Protein AF-C3Z988-F1 (afdb_monomer)

Nearest PDB structures (foldseek):
  7l1v-assembly1_R  TM=6.293E-01  e=1.230E-03  Homo sapiens
  5ws3-assembly1_A  TM=6.404E-01  e=4.628E-03  Homo sapiens
  4zjc-assembly1_A  TM=6.237E-01  e=1.624E-02  Homo sapiens
  9ayf-assembly1_R  TM=3.714E-01  e=4.618E+00  Homo sapiens

Structure (mmCIF, N/CA/C/O backbone):
data_AF-C3Z988-F1
#
_entry.id   AF-C3Z988-F1
#
loop_
_atom_site.group_PDB
_atom_site.id
_atom_site.type_symbol
_atom_site.label_atom_id
_atom_site.label_alt_id
_atom_site.label_comp_id
_atom_site.label_asym_id
_atom_site.label_entity_id
_atom_site.label_seq_id
_atom_site.pdbx_PDB_ins_code
_atom_site.Cartn_x
_atom_site.Cartn_y
_atom_site.Cartn_z
_atom_site.occupancy
_atom_site.B_iso_or_equiv
_atom_site.auth_seq_id
_atom_site.auth_comp_id
_atom_site.auth_asym_id
_atom_site.auth_atom_id
_atom_site.pdbx_PDB_model_num
ATOM 1 N N . ARG A 1 1 ? -11.679 15.586 17.315 1.00 60.19 1 ARG A N 1
ATOM 2 C CA . ARG A 1 1 ? -11.751 16.485 18.499 1.00 60.19 1 ARG A CA 1
ATOM 3 C C . ARG A 1 1 ? -13.173 16.915 18.883 1.00 60.19 1 ARG A C 1
ATOM 5 O O . ARG A 1 1 ? -13.380 17.165 20.055 1.00 60.19 1 ARG A O 1
ATOM 12 N N . TYR A 1 2 ? -14.163 16.901 17.986 1.00 55.62 2 TYR A N 1
ATOM 13 C CA . TYR A 1 2 ? -15.571 17.176 18.337 1.00 55.62 2 TYR A CA 1
ATOM 14 C C . TYR A 1 2 ? -16.212 16.092 19.240 1.00 55.62 2 TYR A C 1
ATOM 16 O O . TYR A 1 2 ? -16.949 16.376 20.175 1.00 55.62 2 TYR A O 1
ATOM 24 N N . TYR A 1 3 ? -15.832 14.831 19.026 1.00 49.62 3 TYR A N 1
ATOM 25 C CA . TYR A 1 3 ? -16.406 13.657 19.699 1.00 49.62 3 TYR A CA 1
ATOM 26 C C . TYR A 1 3 ? -16.044 13.505 21.190 1.00 49.62 3 TYR A C 1
ATOM 28 O O . TYR A 1 3 ? -16.776 12.876 21.947 1.00 49.62 3 TYR A O 1
ATOM 36 N N . ALA A 1 4 ? -14.919 14.087 21.622 1.00 57.09 4 ALA A N 1
ATOM 37 C CA . ALA A 1 4 ? -14.423 13.974 22.998 1.00 57.09 4 ALA A CA 1
ATOM 38 C C . ALA A 1 4 ? -15.244 14.798 24.006 1.00 57.09 4 ALA A C 1
ATOM 40 O O . ALA A 1 4 ? -15.139 14.572 25.205 1.00 57.09 4 ALA A O 1
ATOM 41 N N . VAL A 1 5 ? -16.045 15.746 23.514 1.00 64.12 5 VAL A N 1
ATOM 42 C CA . VAL A 1 5 ? -16.841 16.663 24.340 1.00 64.12 5 VAL A CA 1
ATOM 43 C C . VAL A 1 5 ? -18.276 16.158 24.519 1.00 64.12 5 VAL A C 1
ATOM 45 O O . VAL A 1 5 ? -18.884 16.400 25.553 1.00 64.12 5 VAL A O 1
ATOM 48 N N . VAL A 1 6 ? -18.819 15.426 23.539 1.00 69.19 6 VAL A N 1
ATOM 49 C CA . VAL A 1 6 ? -20.259 15.118 23.479 1.00 69.19 6 VAL A CA 1
ATOM 50 C C . VAL A 1 6 ? -20.598 13.713 23.999 1.00 69.19 6 VAL A C 1
ATOM 52 O O . VAL A 1 6 ? -21.739 13.481 24.388 1.00 69.19 6 VAL A O 1
ATOM 55 N N . HIS A 1 7 ? -19.667 12.749 24.025 1.00 55.53 7 HIS A N 1
ATOM 56 C CA . HIS A 1 7 ? -19.959 11.353 24.412 1.00 55.53 7 HIS A CA 1
ATOM 57 C C . HIS A 1 7 ? -18.998 10.833 25.503 1.00 55.53 7 HIS A C 1
ATOM 59 O O . HIS A 1 7 ? -17.984 10.207 25.182 1.00 55.53 7 HIS A O 1
ATOM 65 N N . PRO A 1 8 ? -19.308 11.037 26.801 1.00 50.38 8 PRO A N 1
ATOM 66 C CA . PRO A 1 8 ? -18.441 10.631 27.917 1.00 50.38 8 PRO A CA 1
ATOM 67 C C . PRO A 1 8 ? -18.332 9.106 28.129 1.00 50.38 8 PRO A C 1
ATOM 69 O O . PRO A 1 8 ? -17.547 8.656 28.960 1.00 50.38 8 PRO A O 1
ATOM 72 N N . THR A 1 9 ? -19.072 8.291 27.371 1.00 52.22 9 THR A N 1
ATOM 73 C CA . THR A 1 9 ? -19.128 6.821 27.503 1.00 52.22 9 THR A CA 1
ATOM 74 C C . THR A 1 9 ? -18.847 6.075 26.193 1.00 52.22 9 THR A C 1
ATOM 76 O O . THR A 1 9 ? -19.310 4.952 25.994 1.00 52.22 9 THR A O 1
ATOM 79 N N . SER A 1 10 ? -18.068 6.665 25.282 1.00 47.69 10 SER A N 1
ATOM 80 C CA . SER A 1 10 ? -17.634 5.964 24.067 1.00 47.69 10 SER A CA 1
ATOM 81 C C . SER A 1 10 ? -16.501 4.976 24.400 1.00 47.69 10 SER A C 1
ATOM 83 O O . SER A 1 10 ? -15.590 5.345 25.150 1.00 47.69 10 SER A O 1
ATOM 85 N N . PRO A 1 11 ? -16.519 3.727 23.884 1.00 53.88 11 PRO A N 1
ATOM 86 C CA . PRO A 1 11 ? -15.469 2.751 24.148 1.00 53.88 11 PRO A CA 1
ATOM 87 C C . PRO A 1 11 ? -14.137 3.367 23.739 1.00 53.88 11 PRO A C 1
ATOM 89 O O . PRO A 1 11 ? -13.955 3.783 22.594 1.00 53.88 11 PRO A O 1
ATOM 92 N N . ARG A 1 12 ? -13.226 3.485 24.705 1.00 57.00 12 ARG A N 1
ATOM 93 C CA . ARG A 1 12 ? -11.868 3.947 24.450 1.00 57.00 12 ARG A CA 1
ATOM 94 C C . ARG A 1 12 ? -11.285 2.970 23.438 1.00 57.00 12 ARG A C 1
ATOM 96 O O . ARG A 1 12 ? -10.974 1.841 23.812 1.00 57.00 12 ARG A O 1
ATOM 103 N N . PHE A 1 13 ? -11.154 3.380 22.174 1.00 57.34 13 PHE A N 1
ATOM 104 C CA . PHE A 1 13 ? -10.138 2.785 21.317 1.00 57.34 13 PHE A CA 1
ATOM 105 C C . PHE A 1 13 ? -8.868 2.846 22.151 1.00 57.34 13 PHE A C 1
ATOM 107 O O . PHE A 1 13 ? -8.427 3.931 22.539 1.00 57.34 13 PHE A O 1
ATOM 114 N N . THR A 1 14 ? -8.398 1.682 22.590 1.00 67.75 14 THR A N 1
ATOM 115 C CA . THR A 1 14 ? -7.248 1.611 23.478 1.00 67.75 14 THR A CA 1
ATOM 116 C C . THR A 1 14 ? -6.118 2.351 22.779 1.00 67.75 14 THR A C 1
ATOM 118 O O . THR A 1 14 ? -5.943 2.221 21.570 1.00 67.75 14 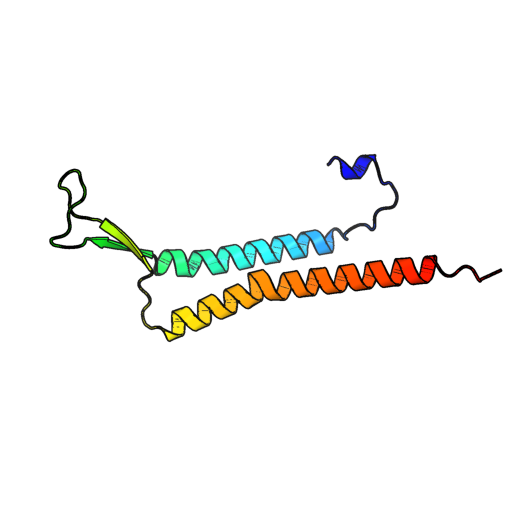THR A O 1
ATOM 121 N N . HIS A 1 15 ? -5.377 3.180 23.511 1.00 67.50 15 HIS A N 1
ATOM 122 C CA . HIS A 1 15 ? -4.254 3.940 22.951 1.00 67.50 15 HIS A CA 1
ATOM 123 C C . HIS A 1 15 ? -3.312 3.024 22.142 1.00 67.50 15 HIS A C 1
ATOM 125 O O . HIS A 1 15 ? -2.839 3.370 21.066 1.00 67.50 15 HIS A O 1
ATOM 131 N N . THR A 1 16 ? -3.170 1.786 22.614 1.00 69.12 16 T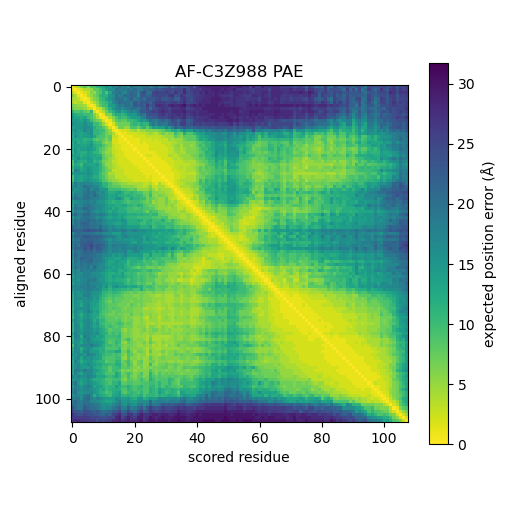HR A N 1
ATOM 132 C CA . THR A 1 16 ? -2.534 0.656 21.941 1.00 69.12 16 THR A CA 1
ATOM 133 C C . THR A 1 16 ? -3.100 0.356 20.546 1.00 69.12 16 THR A C 1
ATOM 135 O O . THR A 1 16 ? -2.326 0.212 19.609 1.00 69.12 16 THR A O 1
ATOM 138 N N . ALA A 1 17 ? -4.422 0.296 20.364 1.00 70.62 17 ALA A N 1
ATOM 139 C CA . ALA A 1 17 ? -5.045 0.065 19.059 1.00 70.62 17 ALA A CA 1
ATOM 140 C C . ALA A 1 17 ? -4.757 1.203 18.068 1.00 70.62 17 ALA A C 1
ATOM 142 O O . ALA A 1 17 ? -4.484 0.942 16.902 1.00 70.62 17 ALA A O 1
ATOM 143 N N . VAL A 1 18 ? -4.758 2.457 18.532 1.00 77.19 18 VAL A N 1
ATOM 144 C CA . VAL A 1 18 ? -4.415 3.613 17.686 1.00 77.19 18 VAL A CA 1
ATOM 145 C C . VAL A 1 18 ? -2.957 3.541 17.230 1.00 77.19 18 VAL A C 1
ATOM 147 O O . VAL A 1 18 ? -2.675 3.755 16.054 1.00 77.19 18 VAL A O 1
ATOM 150 N N . LEU A 1 19 ? -2.041 3.187 18.135 1.00 78.38 19 LEU A N 1
ATOM 151 C CA . LEU A 1 19 ? -0.629 2.994 17.803 1.00 78.38 19 LEU A CA 1
ATOM 152 C C . LEU A 1 19 ? -0.420 1.846 16.810 1.00 78.38 19 LEU A C 1
ATOM 154 O O . LEU A 1 19 ? 0.351 2.006 15.868 1.00 78.38 19 LEU A O 1
ATOM 158 N N . TYR A 1 20 ? -1.135 0.729 16.973 1.00 78.12 20 TYR A N 1
ATOM 159 C CA . TYR A 1 20 ? -1.088 -0.374 16.012 1.00 78.12 20 TYR A CA 1
ATOM 160 C C . TYR A 1 20 ? -1.567 0.057 14.629 1.00 78.12 20 TYR A C 1
ATOM 162 O O . TYR A 1 20 ? -0.855 -0.184 13.661 1.00 78.12 20 TYR A O 1
ATOM 170 N N . ILE A 1 21 ? -2.714 0.741 14.541 1.00 78.94 21 ILE A N 1
ATOM 171 C CA . ILE A 1 21 ? -3.262 1.234 13.270 1.00 78.94 21 ILE A CA 1
ATOM 172 C C . ILE A 1 21 ? -2.256 2.160 12.583 1.00 78.94 21 ILE A C 1
ATOM 174 O O . ILE A 1 21 ? -1.928 1.951 11.417 1.00 78.94 21 ILE A O 1
ATOM 178 N N . LEU A 1 22 ? -1.721 3.146 13.309 1.00 82.94 22 LEU A N 1
ATOM 179 C CA . LEU A 1 22 ? -0.726 4.070 12.766 1.00 82.94 22 LEU A CA 1
ATOM 180 C C . LEU A 1 22 ? 0.531 3.331 12.299 1.00 82.94 22 LEU A C 1
ATOM 182 O O . LEU A 1 22 ? 0.984 3.570 11.185 1.00 82.94 22 LEU A O 1
ATOM 186 N N . GLY A 1 23 ? 1.057 2.407 13.105 1.00 85.19 23 GLY A N 1
ATOM 187 C CA . GLY A 1 23 ? 2.210 1.587 12.737 1.00 85.19 23 GLY A CA 1
ATOM 188 C C . GLY A 1 23 ? 1.967 0.786 11.458 1.00 85.19 23 GLY A C 1
ATOM 189 O O . GLY A 1 23 ? 2.783 0.840 10.542 1.00 85.19 23 GLY A O 1
ATOM 190 N N . THR A 1 24 ? 0.819 0.112 11.345 1.00 79.25 24 THR A N 1
ATOM 191 C CA . THR A 1 24 ? 0.456 -0.620 10.123 1.00 79.25 24 THR A CA 1
ATOM 192 C C . THR A 1 24 ? 0.317 0.296 8.916 1.00 79.25 24 THR A C 1
ATOM 194 O O . THR A 1 24 ? 0.836 -0.039 7.859 1.00 79.25 24 THR A O 1
ATOM 197 N N . VAL A 1 25 ? -0.313 1.465 9.061 1.00 86.06 25 VAL A N 1
ATOM 198 C CA . VAL A 1 25 ? -0.456 2.427 7.958 1.00 86.06 25 VAL A CA 1
ATOM 199 C C . VAL A 1 25 ? 0.912 2.905 7.480 1.00 86.06 25 VAL A C 1
ATOM 201 O O . VAL A 1 25 ? 1.151 2.929 6.279 1.00 86.06 25 VAL A O 1
ATOM 204 N N . TRP A 1 26 ? 1.830 3.225 8.395 1.00 89.44 26 TRP A N 1
ATOM 205 C CA . TRP A 1 26 ? 3.188 3.639 8.042 1.00 89.44 26 TRP A CA 1
ATOM 206 C C . TRP A 1 26 ? 3.987 2.533 7.351 1.00 89.44 26 TRP A C 1
ATOM 208 O O . TRP A 1 26 ? 4.634 2.801 6.341 1.00 89.44 26 TRP A O 1
ATOM 218 N N . ILE A 1 27 ? 3.926 1.297 7.856 1.00 84.56 27 ILE A N 1
ATOM 219 C CA . ILE A 1 27 ? 4.604 0.146 7.240 1.00 84.56 27 ILE A CA 1
ATOM 220 C C . ILE A 1 27 ? 4.051 -0.106 5.838 1.00 84.56 27 ILE A C 1
ATOM 222 O O . ILE A 1 27 ? 4.822 -0.268 4.897 1.00 84.56 27 ILE A O 1
ATOM 226 N N . VAL A 1 28 ? 2.725 -0.103 5.688 1.00 81.88 28 VAL A N 1
ATOM 227 C CA . VAL A 1 28 ? 2.063 -0.297 4.394 1.00 81.88 28 VAL A CA 1
ATOM 228 C C . VAL A 1 28 ? 2.430 0.830 3.435 1.00 81.88 28 VAL A C 1
ATOM 230 O O . VAL A 1 28 ? 2.832 0.547 2.314 1.00 81.88 28 VAL A O 1
ATOM 233 N N . ALA A 1 29 ? 2.388 2.088 3.876 1.00 84.75 29 ALA A N 1
ATOM 234 C CA . ALA A 1 29 ? 2.790 3.229 3.060 1.00 84.75 29 ALA A CA 1
ATOM 235 C C . ALA A 1 29 ? 4.245 3.095 2.586 1.00 84.75 29 ALA A C 1
ATOM 237 O O . ALA A 1 29 ? 4.509 3.186 1.389 1.00 84.75 29 ALA A O 1
ATOM 238 N N . ALA A 1 30 ? 5.182 2.786 3.486 1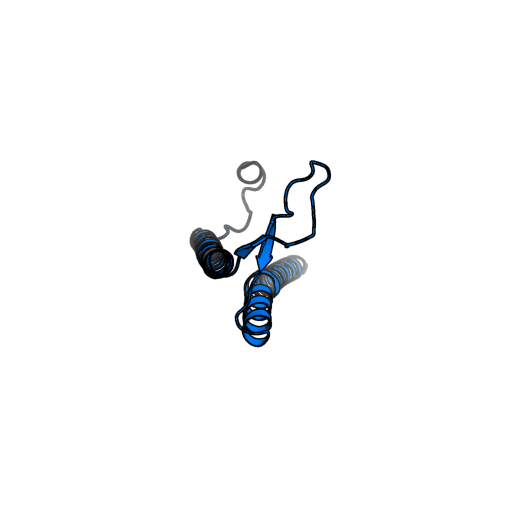.00 83.75 30 ALA A N 1
ATOM 239 C CA . ALA A 1 30 ? 6.581 2.571 3.122 1.00 83.75 30 ALA A CA 1
ATOM 240 C C . ALA A 1 30 ? 6.753 1.401 2.134 1.00 83.75 30 ALA A C 1
ATOM 242 O O . ALA A 1 30 ? 7.480 1.527 1.148 1.00 83.75 30 ALA A O 1
ATOM 243 N N . ALA A 1 31 ? 6.043 0.291 2.357 1.00 80.19 31 ALA A N 1
ATOM 244 C CA . ALA A 1 31 ? 6.051 -0.867 1.469 1.00 80.19 31 ALA A CA 1
ATOM 245 C C . ALA A 1 31 ? 5.438 -0.564 0.092 1.00 80.19 31 ALA A C 1
ATOM 247 O O . ALA A 1 31 ? 5.882 -1.134 -0.900 1.00 80.19 31 ALA A O 1
ATOM 248 N N . THR A 1 32 ? 4.450 0.334 0.009 1.00 78.06 32 THR A N 1
ATOM 249 C CA . THR A 1 32 ? 3.864 0.767 -1.268 1.00 78.06 32 THR A CA 1
ATOM 250 C C . THR A 1 32 ? 4.807 1.683 -2.045 1.00 78.06 32 THR A C 1
ATOM 252 O O . THR A 1 32 ? 5.007 1.474 -3.240 1.00 78.06 32 THR A O 1
ATOM 255 N N . SER A 1 33 ? 5.445 2.642 -1.368 1.00 81.00 33 SER A N 1
ATOM 256 C CA . SER A 1 33 ? 6.289 3.659 -2.002 1.00 81.00 33 SER A CA 1
ATOM 257 C C . SER A 1 33 ? 7.617 3.110 -2.523 1.00 81.00 33 SER A C 1
ATOM 259 O O . SER A 1 33 ? 8.141 3.625 -3.506 1.00 81.00 33 SER A O 1
ATOM 261 N N . ALA A 1 34 ? 8.171 2.071 -1.891 1.00 75.88 34 ALA A N 1
ATOM 262 C CA . ALA A 1 34 ? 9.458 1.496 -2.286 1.00 75.88 34 ALA A CA 1
ATOM 263 C C . ALA A 1 34 ? 9.479 0.919 -3.725 1.00 75.88 34 ALA A C 1
ATOM 265 O O . ALA A 1 34 ? 10.347 1.318 -4.499 1.00 75.88 34 ALA A O 1
ATOM 266 N N . PRO A 1 35 ? 8.553 0.032 -4.136 1.00 70.12 35 PRO A N 1
ATOM 267 C CA . PRO A 1 35 ? 8.510 -0.479 -5.506 1.00 70.12 35 PRO A CA 1
ATOM 268 C C . PRO A 1 35 ? 7.997 0.561 -6.503 1.00 70.12 35 PRO A C 1
ATOM 270 O O . PRO A 1 35 ? 8.523 0.619 -7.606 1.00 70.12 35 PRO A O 1
ATOM 273 N N . GLN A 1 36 ? 7.054 1.431 -6.118 1.00 72.44 36 GLN A N 1
ATOM 274 C CA . GLN A 1 36 ? 6.631 2.558 -6.960 1.00 72.44 36 GLN A CA 1
ATOM 275 C C . GLN A 1 36 ? 7.840 3.426 -7.354 1.00 72.44 36 GLN A C 1
AT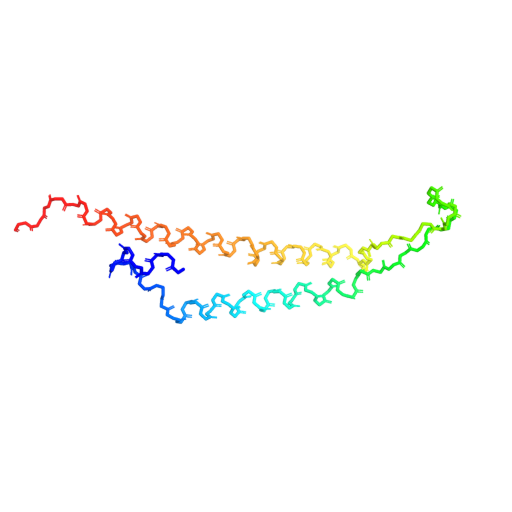OM 277 O O . GLN A 1 36 ? 8.041 3.702 -8.529 1.00 72.44 36 GLN A O 1
ATOM 282 N N . GLY A 1 37 ? 8.720 3.771 -6.409 1.00 74.00 37 GLY A N 1
ATOM 283 C CA . GLY A 1 37 ? 9.920 4.563 -6.702 1.00 74.00 37 GLY A CA 1
ATOM 284 C C . GLY A 1 37 ? 10.965 3.872 -7.590 1.00 74.00 37 GLY A C 1
ATOM 285 O O . GLY A 1 37 ? 11.799 4.557 -8.172 1.00 74.00 37 GLY A O 1
ATOM 286 N N . LEU A 1 38 ? 10.936 2.540 -7.694 1.00 71.19 38 LEU A N 1
ATOM 287 C CA . LEU A 1 38 ? 11.852 1.767 -8.543 1.00 71.19 38 LEU A CA 1
ATOM 288 C C . LEU A 1 38 ? 11.271 1.464 -9.926 1.00 71.19 38 LEU A C 1
ATOM 290 O O . LEU A 1 38 ? 12.022 1.290 -10.880 1.00 71.19 38 LEU A O 1
ATOM 294 N N . VAL A 1 39 ? 9.947 1.357 -10.016 1.00 77.50 39 VAL A N 1
ATOM 295 C CA . VAL A 1 39 ? 9.235 0.904 -11.212 1.00 77.50 39 VAL A CA 1
ATOM 296 C C . VAL A 1 39 ? 8.701 2.076 -12.036 1.00 77.50 39 VAL A C 1
ATOM 298 O O . VAL A 1 39 ? 8.609 1.955 -13.257 1.00 77.50 39 VAL A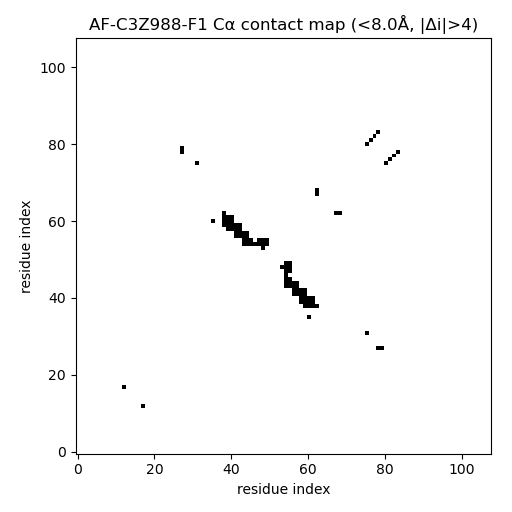 O 1
ATOM 301 N N . LEU A 1 40 ? 8.393 3.221 -11.413 1.00 81.69 40 LEU A N 1
ATOM 302 C CA . LEU A 1 40 ? 8.060 4.436 -12.154 1.00 81.69 40 LEU A CA 1
ATOM 303 C C . LEU A 1 40 ? 9.300 4.945 -12.893 1.00 81.69 40 LEU A C 1
ATOM 305 O O . LEU A 1 40 ? 10.230 5.480 -12.293 1.00 81.69 40 LEU A O 1
ATOM 309 N N . THR A 1 41 ? 9.281 4.804 -14.214 1.00 80.00 41 THR A N 1
ATOM 310 C CA . THR A 1 41 ? 10.316 5.308 -15.115 1.00 80.00 41 THR A CA 1
ATOM 311 C C . THR A 1 41 ? 9.706 6.313 -16.084 1.00 80.00 41 THR A C 1
ATOM 313 O O . THR A 1 41 ? 8.598 6.128 -16.587 1.00 80.00 41 THR A O 1
ATOM 316 N N . SER A 1 42 ? 10.438 7.394 -16.361 1.00 80.62 42 SER A N 1
ATOM 317 C CA . SER A 1 42 ? 10.094 8.329 -17.431 1.00 80.62 42 SER A CA 1
ATOM 318 C C . SER A 1 42 ? 10.484 7.727 -18.782 1.00 80.62 42 SER A C 1
ATOM 320 O O . SER A 1 42 ? 11.673 7.579 -19.075 1.00 80.62 42 SER A O 1
ATOM 322 N N . VAL A 1 43 ? 9.495 7.396 -19.602 1.00 81.94 43 VAL A N 1
ATOM 323 C CA . VAL A 1 43 ? 9.676 6.883 -20.960 1.00 81.94 43 VAL A CA 1
ATOM 324 C C . VAL A 1 43 ? 9.403 8.017 -21.941 1.00 81.94 43 VAL A C 1
ATOM 326 O O . VAL A 1 43 ? 8.340 8.636 -21.912 1.00 81.94 43 VAL A O 1
ATOM 329 N N . THR A 1 44 ? 10.375 8.307 -22.804 1.00 83.75 44 THR A N 1
ATOM 330 C CA . THR A 1 44 ? 10.208 9.265 -23.903 1.00 83.75 44 THR A CA 1
ATOM 331 C C . THR A 1 44 ? 9.848 8.505 -25.169 1.00 83.75 44 THR A C 1
ATOM 333 O O . THR A 1 44 ? 10.609 7.653 -25.624 1.00 83.75 44 THR A O 1
ATOM 336 N N . TYR A 1 45 ? 8.693 8.821 -25.740 1.00 81.75 45 TYR A N 1
ATOM 337 C CA . TYR A 1 45 ? 8.186 8.198 -26.952 1.00 81.75 45 TYR A CA 1
ATOM 338 C C . TYR A 1 45 ? 8.763 8.881 -28.191 1.00 81.75 45 TYR A C 1
ATOM 340 O O . TYR A 1 45 ? 8.421 10.021 -28.512 1.00 81.75 45 TYR A O 1
ATOM 348 N N . GLU A 1 46 ? 9.636 8.178 -28.910 1.00 82.19 46 GLU A N 1
ATOM 349 C CA . GLU A 1 46 ? 10.158 8.660 -30.188 1.00 82.19 46 GLU A CA 1
ATOM 350 C C . GLU A 1 46 ? 9.040 8.725 -31.242 1.00 82.19 46 GLU A C 1
ATOM 352 O O . GLU A 1 46 ? 8.262 7.788 -31.412 1.00 82.19 46 GLU A O 1
ATOM 357 N N . GLY A 1 47 ? 8.939 9.855 -31.950 1.00 79.44 47 GLY A N 1
ATOM 358 C CA . GLY A 1 47 ? 7.939 10.067 -33.004 1.00 79.44 47 GLY A CA 1
ATOM 359 C C . GLY A 1 47 ? 6.540 10.464 -32.516 1.00 79.44 47 GLY A C 1
ATOM 360 O O . GLY A 1 47 ? 5.674 10.743 -33.346 1.00 79.44 47 GLY A O 1
ATOM 361 N N . VAL A 1 48 ? 6.318 10.546 -31.201 1.00 82.44 48 VAL A N 1
ATOM 362 C CA . VAL A 1 48 ? 5.079 11.066 -30.606 1.00 82.44 48 VAL A CA 1
ATOM 363 C C . VAL A 1 48 ? 5.368 12.420 -29.970 1.00 82.44 48 VAL A C 1
ATOM 365 O O . VAL A 1 48 ? 6.26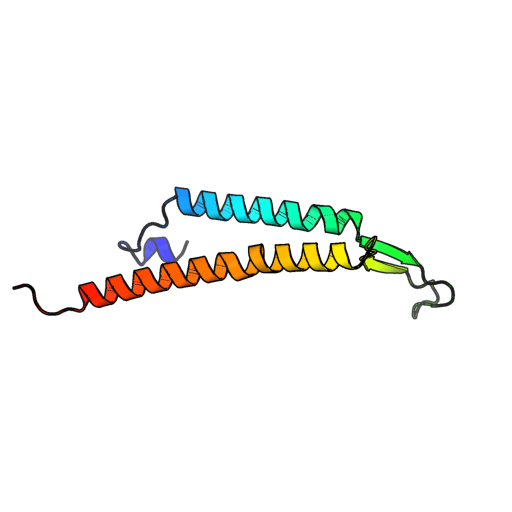2 12.543 -29.134 1.00 82.44 48 VAL A O 1
ATOM 368 N N . TYR A 1 49 ? 4.604 13.438 -30.364 1.00 86.69 49 TYR A N 1
ATOM 369 C CA . TYR A 1 49 ? 4.810 14.814 -29.922 1.00 86.69 49 TYR A CA 1
ATOM 370 C C . TYR A 1 49 ? 3.612 15.335 -29.131 1.00 86.69 49 TYR A C 1
ATOM 372 O O . TYR A 1 49 ? 2.461 14.999 -29.416 1.00 86.69 49 TYR A O 1
ATOM 380 N N . THR A 1 50 ? 3.889 16.171 -28.136 1.00 84.19 50 THR A N 1
ATOM 381 C CA . THR A 1 50 ? 2.877 16.947 -27.421 1.00 84.19 50 THR A CA 1
ATOM 382 C C . THR A 1 50 ? 2.306 18.038 -28.332 1.00 84.19 50 THR A C 1
ATOM 384 O O . THR A 1 50 ? 2.860 18.340 -29.391 1.00 84.19 50 THR A O 1
ATOM 387 N N . ALA A 1 51 ? 1.204 18.668 -27.915 1.00 84.50 51 ALA A N 1
ATOM 388 C CA . ALA A 1 51 ? 0.601 19.782 -28.656 1.00 84.50 51 ALA A CA 1
ATOM 389 C C . ALA A 1 51 ? 1.578 20.955 -28.886 1.00 84.50 51 ALA A C 1
ATOM 391 O O . ALA A 1 51 ? 1.443 21.682 -29.867 1.00 84.50 51 ALA A O 1
ATOM 392 N N . ASP A 1 52 ? 2.590 21.086 -28.024 1.00 87.50 52 ASP A N 1
ATOM 393 C CA . ASP A 1 52 ? 3.632 22.113 -28.093 1.00 87.50 52 ASP A CA 1
ATOM 394 C C . ASP A 1 52 ? 4.841 21.696 -28.960 1.00 87.50 52 ASP A C 1
ATOM 396 O O . ASP A 1 52 ? 5.846 22.404 -29.017 1.00 87.50 52 ASP A O 1
ATOM 400 N N . GLY A 1 53 ? 4.776 20.538 -29.630 1.00 84.12 53 GLY A N 1
ATOM 401 C CA . GLY A 1 53 ? 5.826 20.040 -30.526 1.00 84.12 53 GLY A CA 1
ATOM 402 C C . GLY A 1 53 ? 7.045 19.434 -29.820 1.00 84.12 53 GLY A C 1
ATOM 403 O O . GLY A 1 53 ? 8.059 19.179 -30.469 1.00 84.12 53 GLY A O 1
ATOM 404 N N . GLN A 1 54 ? 6.974 19.192 -28.508 1.00 85.00 54 GLN A N 1
ATOM 405 C CA . GLN A 1 54 ? 8.017 18.476 -27.763 1.00 85.00 54 GLN A CA 1
ATOM 406 C C . GLN A 1 54 ? 7.786 16.965 -27.816 1.00 85.00 54 GLN A C 1
ATOM 408 O O . GLN A 1 54 ? 6.656 16.524 -27.995 1.00 85.00 54 GLN A O 1
ATOM 413 N N . LEU A 1 55 ? 8.841 16.161 -27.656 1.00 84.88 55 LEU A N 1
ATOM 414 C CA . LEU A 1 55 ? 8.701 14.706 -27.533 1.00 84.88 55 LEU A CA 1
ATOM 415 C C . LEU A 1 55 ? 7.850 14.361 -26.304 1.00 84.88 55 LEU A C 1
ATOM 417 O O . LEU A 1 55 ? 8.014 14.959 -25.239 1.00 84.88 55 LEU A O 1
ATOM 421 N N . LEU A 1 56 ? 6.940 13.401 -26.452 1.00 85.88 56 LEU A N 1
ATOM 422 C CA . LEU A 1 56 ? 6.077 12.964 -25.364 1.00 85.88 56 LEU A CA 1
ATOM 423 C C . LEU A 1 56 ? 6.889 12.142 -24.354 1.00 85.88 56 LEU A C 1
ATOM 425 O O . LEU A 1 56 ? 7.280 11.013 -24.639 1.00 85.88 56 LEU A O 1
ATOM 429 N N . THR A 1 57 ? 7.099 12.686 -23.157 1.00 84.56 57 THR A N 1
ATOM 430 C CA . THR A 1 57 ? 7.620 11.933 -22.007 1.00 84.56 57 THR A CA 1
ATOM 431 C C . THR A 1 57 ? 6.470 11.584 -21.070 1.00 84.56 57 THR A C 1
ATOM 433 O O . THR A 1 57 ? 5.796 12.478 -20.559 1.00 84.56 57 THR A O 1
ATOM 436 N N . ALA A 1 58 ? 6.245 10.293 -20.836 1.00 83.00 58 ALA A N 1
ATOM 437 C CA . ALA A 1 58 ? 5.249 9.792 -19.893 1.00 83.00 58 ALA A CA 1
ATOM 438 C C . ALA A 1 58 ? 5.925 9.039 -18.739 1.00 83.00 58 ALA A C 1
ATOM 440 O O . ALA A 1 58 ? 6.976 8.426 -18.918 1.00 83.00 58 ALA A O 1
ATOM 441 N N . CYS A 1 59 ? 5.328 9.086 -17.547 1.00 85.19 59 CYS A N 1
ATOM 442 C CA . CYS A 1 59 ? 5.727 8.213 -16.443 1.00 85.19 59 CYS A CA 1
ATOM 443 C C . CYS A 1 59 ? 4.950 6.908 -16.544 1.00 85.19 59 CYS A C 1
ATOM 445 O O . CYS A 1 59 ? 3.722 6.918 -16.445 1.00 85.19 59 CYS A O 1
ATOM 447 N N . GLU A 1 60 ? 5.668 5.803 -16.697 1.00 81.19 60 GLU A N 1
ATOM 448 C CA . GLU A 1 60 ? 5.076 4.476 -16.795 1.00 81.19 60 GLU A CA 1
ATOM 449 C C . GLU A 1 60 ? 5.675 3.523 -15.774 1.00 81.19 60 GLU A C 1
ATOM 451 O O . GLU A 1 60 ? 6.829 3.650 -15.358 1.00 81.19 60 GLU A O 1
ATOM 456 N N . GLU A 1 61 ? 4.856 2.563 -15.357 1.00 82.19 61 GLU A N 1
ATOM 457 C CA . GLU A 1 61 ? 5.280 1.494 -14.470 1.00 82.19 61 GLU A CA 1
ATOM 458 C C . GLU A 1 61 ? 5.941 0.378 -15.286 1.00 82.19 61 GLU A C 1
ATOM 460 O O . GLU A 1 61 ? 5.269 -0.471 -15.874 1.00 82.19 61 GLU A O 1
ATOM 465 N N . VAL A 1 62 ? 7.273 0.372 -15.322 1.00 81.81 62 VAL A N 1
ATOM 466 C CA . VAL A 1 62 ? 8.056 -0.616 -16.071 1.00 81.81 62 VAL A CA 1
ATOM 467 C C . VAL A 1 62 ? 8.417 -1.783 -15.158 1.00 81.81 62 VAL A C 1
ATOM 469 O O . VAL A 1 62 ? 9.430 -1.775 -14.456 1.00 81.81 62 VAL A O 1
ATOM 472 N N . TRP A 1 63 ? 7.565 -2.804 -15.141 1.00 81.38 63 TRP A N 1
ATOM 473 C CA . TRP A 1 63 ? 7.798 -4.001 -14.339 1.00 81.38 63 TRP A CA 1
ATOM 474 C C . TRP A 1 63 ? 8.694 -5.012 -15.079 1.00 81.38 63 TRP A C 1
ATOM 476 O O . TRP A 1 63 ? 8.504 -5.239 -16.272 1.00 81.38 63 TRP A O 1
ATOM 486 N N . PRO A 1 64 ? 9.633 -5.694 -14.390 1.00 79.62 64 PRO A N 1
ATOM 487 C CA . PRO A 1 64 ? 10.513 -6.694 -15.010 1.00 79.62 64 PRO A CA 1
ATOM 488 C C . PRO A 1 64 ? 9.793 -7.993 -15.421 1.00 79.62 64 PRO A C 1
ATOM 490 O O . PRO A 1 64 ? 10.401 -8.872 -16.029 1.00 79.62 64 PRO A O 1
ATOM 493 N N . GLY A 1 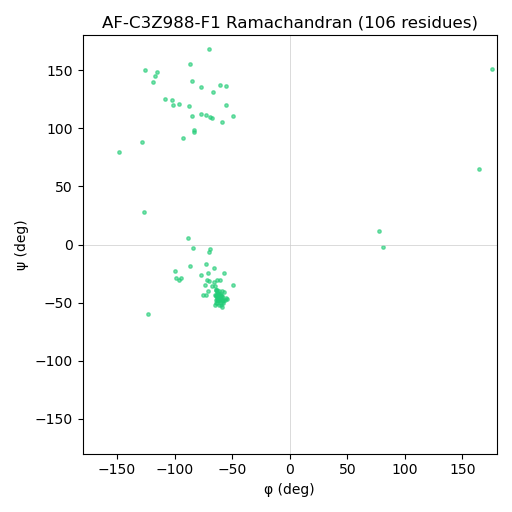65 ? 8.513 -8.140 -15.075 1.00 84.94 65 GLY A N 1
ATOM 494 C CA . GLY A 1 65 ? 7.658 -9.249 -15.486 1.00 84.94 65 GLY A CA 1
ATOM 495 C C . GLY A 1 65 ? 6.278 -9.179 -14.834 1.00 84.94 65 GLY A C 1
ATOM 496 O O . GLY A 1 65 ? 6.135 -8.678 -13.715 1.00 84.94 65 GLY A O 1
ATOM 497 N N . ASP A 1 66 ? 5.269 -9.718 -15.518 1.00 83.25 66 ASP A N 1
ATOM 498 C CA . ASP A 1 66 ? 3.859 -9.644 -15.106 1.00 83.25 66 ASP A CA 1
ATOM 499 C C . ASP A 1 66 ? 3.596 -10.294 -13.740 1.00 83.25 66 ASP A C 1
ATOM 501 O O . ASP A 1 66 ? 2.731 -9.857 -12.979 1.00 83.25 66 ASP A O 1
ATOM 505 N N . HIS A 1 67 ? 4.372 -11.317 -13.375 1.00 84.50 67 HIS A N 1
ATOM 506 C CA . HIS A 1 67 ? 4.248 -11.990 -12.081 1.00 84.50 67 HIS A CA 1
ATOM 507 C C . HIS A 1 67 ? 4.560 -11.067 -10.898 1.00 84.50 67 HIS A C 1
ATOM 509 O O . HIS A 1 67 ? 3.965 -11.231 -9.831 1.00 84.50 67 HIS A O 1
ATOM 515 N N . TYR A 1 68 ? 5.445 -10.080 -11.076 1.00 82.56 68 TYR A N 1
ATOM 516 C CA . TYR A 1 68 ? 5.734 -9.087 -10.040 1.00 82.56 68 TYR A CA 1
ATOM 517 C C . TYR A 1 68 ? 4.566 -8.121 -9.846 1.00 82.56 68 TYR A C 1
ATOM 519 O O . TYR A 1 68 ? 4.217 -7.831 -8.702 1.00 82.56 68 TYR A O 1
ATOM 527 N N . VAL A 1 69 ? 3.922 -7.701 -10.941 1.00 84.19 69 VAL A N 1
ATOM 528 C CA . VAL A 1 69 ? 2.718 -6.855 -10.907 1.00 84.19 69 VAL A CA 1
ATOM 529 C C . VAL A 1 69 ? 1.618 -7.562 -10.132 1.00 84.19 69 VAL A C 1
ATOM 531 O O . VAL A 1 69 ? 1.099 -7.033 -9.154 1.00 84.19 69 VAL A O 1
ATOM 534 N N . VAL A 1 70 ? 1.308 -8.802 -10.522 1.00 86.50 70 VAL A N 1
ATOM 535 C CA . VAL A 1 70 ? 0.229 -9.582 -9.906 1.00 86.50 70 VAL A CA 1
ATOM 536 C C . VAL A 1 70 ? 0.498 -9.804 -8.419 1.00 86.50 70 VAL A C 1
ATOM 538 O O . VAL A 1 70 ? -0.392 -9.583 -7.597 1.00 86.50 70 VAL A O 1
ATOM 541 N N . GLY A 1 71 ? 1.723 -10.197 -8.054 1.00 87.12 71 GLY A N 1
ATOM 542 C CA . GLY A 1 71 ? 2.098 -10.404 -6.656 1.00 87.12 71 GLY A CA 1
ATOM 543 C C . GLY A 1 71 ? 1.996 -9.125 -5.823 1.00 87.12 71 GLY A C 1
ATOM 544 O O . GLY A 1 71 ? 1.442 -9.145 -4.721 1.00 87.12 71 GLY A O 1
ATOM 545 N N . TYR A 1 72 ? 2.476 -8.004 -6.362 1.00 84.88 72 TYR A N 1
ATOM 546 C CA . TYR A 1 72 ? 2.422 -6.706 -5.700 1.00 84.88 72 TYR A CA 1
ATOM 547 C C . TYR A 1 72 ? 0.981 -6.218 -5.521 1.00 84.88 72 TYR A C 1
ATOM 549 O O . TYR A 1 72 ? 0.565 -5.939 -4.396 1.00 84.88 72 TYR A O 1
ATOM 557 N N . THR A 1 73 ? 0.182 -6.195 -6.591 1.00 85.38 73 THR A N 1
ATOM 558 C CA . THR A 1 73 ? -1.222 -5.771 -6.542 1.00 85.38 73 THR A CA 1
ATOM 559 C C . THR A 1 73 ? -2.049 -6.663 -5.619 1.00 85.38 73 THR A C 1
ATOM 561 O O . THR A 1 73 ? -2.858 -6.152 -4.846 1.00 85.38 73 THR A O 1
ATOM 564 N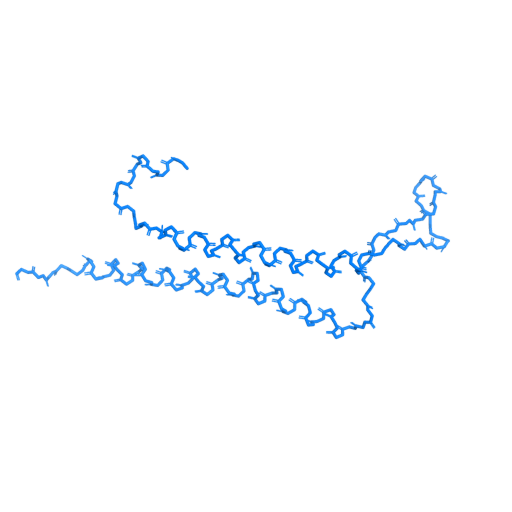 N . PHE A 1 74 ? -1.833 -7.982 -5.629 1.00 89.25 74 PHE A N 1
ATOM 565 C CA . PHE A 1 74 ? -2.534 -8.902 -4.729 1.00 89.25 74 PHE A CA 1
ATOM 566 C C . PHE A 1 74 ? -2.181 -8.656 -3.257 1.00 89.25 74 PHE A C 1
ATOM 568 O O . PHE A 1 74 ? -3.065 -8.622 -2.394 1.00 89.25 74 PHE A O 1
ATOM 575 N N . CYS A 1 75 ? -0.895 -8.447 -2.963 1.00 86.44 75 CYS A N 1
ATOM 576 C CA . CYS A 1 75 ? -0.431 -8.114 -1.620 1.00 86.44 75 CYS A CA 1
ATOM 577 C C . CYS A 1 75 ? -1.049 -6.793 -1.140 1.00 86.44 75 CYS A C 1
ATOM 579 O O . CYS A 1 75 ? -1.641 -6.742 -0.060 1.00 86.44 75 CYS A O 1
ATOM 581 N N . LEU A 1 76 ? -1.011 -5.754 -1.980 1.00 85.44 76 LEU A N 1
ATOM 582 C CA . LEU A 1 76 ? -1.641 -4.466 -1.701 1.00 85.44 76 LEU A CA 1
ATOM 583 C C . LEU A 1 76 ? -3.140 -4.588 -1.464 1.00 85.44 76 LEU A C 1
ATOM 585 O O . LEU A 1 76 ? -3.648 -4.053 -0.485 1.00 85.44 76 LEU A O 1
ATOM 589 N N . PHE A 1 77 ? -3.857 -5.300 -2.328 1.00 87.44 77 PHE A N 1
ATOM 590 C CA . PHE A 1 77 ? -5.293 -5.498 -2.177 1.00 87.44 77 PHE A CA 1
ATOM 591 C C . PHE A 1 77 ? -5.612 -6.181 -0.844 1.00 87.44 77 PHE A C 1
ATOM 593 O O . PHE A 1 77 ? -6.490 -5.752 -0.094 1.00 87.44 77 PHE A O 1
ATOM 600 N N . THR A 1 78 ? -4.844 -7.207 -0.489 1.00 87.50 78 THR A N 1
ATOM 601 C CA . THR A 1 78 ? -5.040 -7.922 0.771 1.00 87.50 78 THR A CA 1
ATOM 602 C C . THR A 1 78 ? -4.779 -7.015 1.978 1.00 87.50 78 THR A C 1
ATOM 604 O O . THR A 1 78 ? -5.602 -6.948 2.892 1.00 87.50 78 THR A O 1
ATOM 607 N N . LEU A 1 79 ? -3.666 -6.278 1.980 1.00 82.81 79 LEU A N 1
ATOM 608 C CA . LEU A 1 79 ? -3.244 -5.450 3.112 1.00 82.81 79 LEU A CA 1
ATOM 609 C C . LEU A 1 79 ? -4.059 -4.158 3.254 1.00 82.81 79 LEU A C 1
ATOM 611 O O . LEU A 1 79 ? -4.455 -3.803 4.362 1.00 82.81 79 LEU A O 1
ATOM 615 N N . CYS A 1 80 ? -4.323 -3.461 2.151 1.00 83.12 80 CYS A N 1
ATOM 616 C CA . CYS A 1 80 ? -4.985 -2.157 2.147 1.00 83.12 80 CYS A CA 1
ATOM 617 C C . CYS A 1 80 ? -6.512 -2.253 2.115 1.00 83.12 80 CYS A C 1
ATOM 619 O O . CYS A 1 80 ? -7.178 -1.272 2.440 1.00 83.12 80 CYS A O 1
ATOM 621 N N . TYR A 1 81 ? -7.078 -3.396 1.717 1.00 83.56 81 TYR A N 1
ATOM 622 C CA . TYR A 1 81 ? -8.524 -3.545 1.555 1.00 83.56 81 TYR A CA 1
ATOM 623 C C . TYR A 1 81 ? -9.088 -4.690 2.394 1.00 83.56 81 TYR A C 1
ATOM 625 O O . TYR A 1 81 ? -9.900 -4.452 3.288 1.00 83.56 81 TYR A O 1
ATOM 633 N N . VAL A 1 82 ? -8.628 -5.925 2.173 1.00 87.62 82 VAL A N 1
ATOM 634 C CA . VAL A 1 82 ? -9.206 -7.107 2.841 1.00 87.62 82 VAL A CA 1
ATOM 635 C C . VAL A 1 82 ? -9.000 -7.048 4.354 1.00 87.62 82 VAL A C 1
ATOM 637 O O . VAL A 1 82 ? -9.953 -7.180 5.119 1.00 87.62 82 VAL A O 1
ATOM 640 N N . PHE A 1 83 ? -7.772 -6.800 4.804 1.00 82.62 83 PHE A N 1
ATOM 641 C CA . PHE A 1 83 ? -7.443 -6.727 6.225 1.00 82.62 83 PHE A CA 1
ATOM 642 C C . PHE A 1 83 ? -8.221 -5.631 6.990 1.00 82.62 83 PHE A C 1
ATOM 644 O O . PHE A 1 83 ? -8.846 -5.950 8.014 1.00 82.62 83 PHE A O 1
ATOM 651 N N . PRO A 1 84 ? -8.265 -4.360 6.532 1.00 81.69 84 PRO A N 1
ATOM 652 C CA . PRO A 1 84 ? -9.053 -3.335 7.211 1.00 81.69 84 PRO A CA 1
ATOM 653 C C . PRO A 1 84 ? -10.555 -3.620 7.155 1.00 81.69 84 PRO A C 1
ATOM 655 O O . PRO A 1 84 ? -11.237 -3.394 8.154 1.00 81.69 84 PRO A O 1
ATOM 658 N N . LEU A 1 85 ? -11.079 -4.181 6.060 1.00 85.25 85 LEU A N 1
ATOM 659 C CA . LEU A 1 85 ? -12.488 -4.576 5.986 1.00 85.25 85 LEU A CA 1
ATOM 660 C C . LEU A 1 85 ? -12.843 -5.647 7.012 1.00 85.25 85 LEU A C 1
ATOM 662 O O . LEU A 1 85 ? -13.820 -5.485 7.740 1.00 85.25 85 LEU A O 1
ATOM 666 N N . LEU A 1 86 ? -12.044 -6.709 7.120 1.00 84.94 86 LEU A N 1
ATOM 667 C CA . LEU A 1 86 ? -12.263 -7.756 8.120 1.00 84.94 86 LEU A CA 1
ATOM 668 C C . LEU A 1 86 ? -12.231 -7.185 9.540 1.00 84.94 86 LEU A C 1
ATOM 670 O O . LEU A 1 86 ? -13.066 -7.538 10.373 1.00 84.94 86 LEU A O 1
ATOM 674 N N . THR A 1 87 ? -11.312 -6.253 9.796 1.00 82.56 87 THR A N 1
ATOM 675 C CA . THR A 1 87 ? -11.213 -5.559 11.085 1.00 82.56 87 THR A CA 1
ATOM 676 C C . THR A 1 87 ? -12.482 -4.760 11.384 1.00 82.56 87 THR A C 1
ATOM 678 O O . THR A 1 87 ? -13.044 -4.873 12.476 1.00 82.56 87 THR A O 1
ATOM 681 N N . ILE A 1 88 ? -12.973 -3.989 10.410 1.00 82.81 88 ILE A N 1
ATOM 682 C CA . ILE A 1 88 ? -14.215 -3.218 10.524 1.00 82.81 88 ILE A CA 1
ATOM 683 C C . ILE A 1 88 ? -15.390 -4.160 10.790 1.00 82.81 88 ILE A C 1
ATOM 685 O O . ILE A 1 88 ? -16.107 -3.976 11.771 1.00 82.81 88 ILE A O 1
ATOM 689 N N . VAL A 1 89 ? -15.558 -5.205 9.980 1.00 89.31 89 VAL A N 1
ATOM 690 C CA . VAL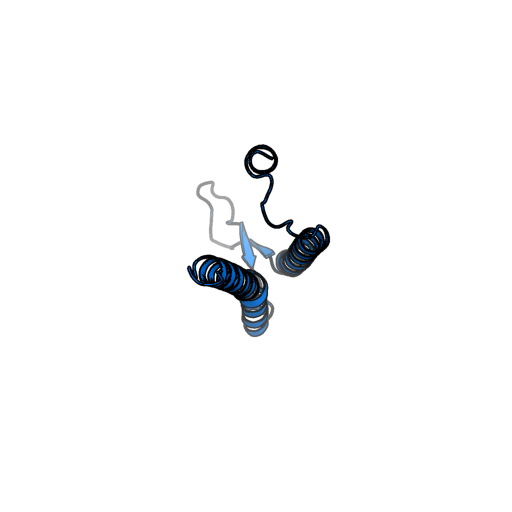 A 1 89 ? -16.640 -6.185 10.139 1.00 89.31 89 VAL A CA 1
ATOM 691 C C . VAL A 1 89 ? -16.613 -6.800 11.536 1.00 89.31 89 VAL A C 1
ATOM 693 O O . VAL A 1 89 ? -17.637 -6.808 12.215 1.00 89.31 89 VAL A O 1
ATOM 696 N N . ALA A 1 90 ? -15.448 -7.238 12.019 1.00 80.75 90 ALA A N 1
ATOM 697 C CA . ALA A 1 90 ? -15.316 -7.804 13.357 1.00 80.75 90 ALA A CA 1
ATOM 698 C C . ALA A 1 90 ? -15.723 -6.805 14.456 1.00 80.75 90 ALA A C 1
ATOM 700 O O . ALA A 1 90 ? -16.458 -7.170 15.379 1.00 80.75 90 ALA A O 1
ATOM 701 N N . LEU A 1 91 ? -15.296 -5.541 14.351 1.00 83.00 91 LEU A N 1
ATOM 702 C CA . LEU A 1 91 ? -15.677 -4.480 15.289 1.00 83.00 91 LEU A CA 1
ATOM 703 C C . LEU A 1 91 ? -17.191 -4.245 15.290 1.00 83.00 91 LEU A C 1
ATOM 705 O O . LEU A 1 91 ? -17.803 -4.222 16.359 1.00 83.00 91 LEU A O 1
ATOM 709 N N . TYR A 1 92 ? -17.807 -4.129 14.114 1.00 83.81 92 TYR A N 1
ATOM 710 C CA . TYR A 1 92 ? -19.252 -3.939 13.987 1.00 83.81 92 TYR A CA 1
ATOM 711 C C . TYR A 1 92 ? -20.041 -5.138 14.515 1.00 83.81 92 TYR A C 1
ATOM 713 O O . TYR A 1 92 ? -21.030 -4.946 15.220 1.00 83.81 92 TYR A O 1
ATOM 721 N N . VAL A 1 93 ? -19.572 -6.365 14.277 1.00 87.81 93 VAL A N 1
ATOM 722 C CA . VAL A 1 93 ? -20.162 -7.580 14.858 1.00 87.81 93 VAL A CA 1
ATOM 723 C C . VAL A 1 93 ? -20.092 -7.535 16.389 1.00 87.81 93 VAL A C 1
ATOM 725 O O . VAL A 1 93 ? -21.094 -7.796 17.057 1.00 87.81 93 VAL A O 1
ATOM 728 N N . LYS A 1 94 ? -18.956 -7.134 16.981 1.00 80.12 94 LYS A N 1
ATOM 729 C CA . LYS A 1 94 ? -18.836 -6.977 18.446 1.00 80.12 94 LYS A CA 1
ATOM 730 C C . LYS A 1 94 ? -19.783 -5.908 18.993 1.00 80.12 94 LYS A C 1
ATOM 732 O O . LYS A 1 94 ? -20.395 -6.126 20.039 1.00 80.12 94 LYS A O 1
ATOM 737 N N . ILE A 1 95 ? -19.915 -4.776 18.299 1.00 84.19 95 ILE A N 1
ATOM 738 C CA . ILE A 1 95 ? -20.839 -3.696 18.673 1.00 84.19 95 ILE A CA 1
ATOM 739 C C . ILE A 1 95 ? -22.287 -4.195 18.603 1.00 84.19 95 ILE A C 1
ATOM 741 O O . ILE A 1 95 ? -23.024 -4.035 19.574 1.00 84.19 95 ILE A O 1
ATOM 745 N N . GLY A 1 96 ? -22.673 -4.870 17.517 1.00 86.06 96 GLY A N 1
ATOM 746 C CA . GLY A 1 96 ? -24.008 -5.445 17.343 1.00 86.06 96 GLY A CA 1
ATOM 747 C C . GLY A 1 96 ? -24.366 -6.450 18.439 1.00 86.06 96 GLY A C 1
ATOM 748 O O . GLY A 1 96 ? -25.433 -6.350 19.041 1.00 86.06 96 GLY A O 1
ATOM 749 N N . MET A 1 97 ? -23.444 -7.354 18.787 1.00 82.69 97 MET A N 1
ATOM 750 C CA . MET A 1 97 ? -23.639 -8.294 19.901 1.00 82.69 97 MET A CA 1
ATOM 751 C C . MET A 1 97 ? -23.774 -7.588 21.258 1.00 82.69 97 MET A C 1
ATOM 753 O O . MET A 1 97 ? -24.588 -7.994 22.087 1.00 82.69 97 MET A O 1
ATOM 757 N N . SER A 1 98 ? -22.990 -6.531 21.497 1.00 79.94 98 SER A N 1
ATOM 758 C CA . SER A 1 98 ? -23.075 -5.728 22.725 1.00 79.94 98 SER A CA 1
ATOM 759 C C . SER A 1 98 ? -24.438 -5.045 22.856 1.00 79.94 98 SER A C 1
ATOM 761 O O . SER A 1 98 ? -25.043 -5.086 23.927 1.00 79.94 98 SER A O 1
ATOM 763 N N . ILE A 1 99 ? -24.953 -4.473 21.762 1.00 82.19 99 ILE A N 1
ATOM 764 C CA . ILE A 1 99 ? -26.287 -3.863 21.720 1.00 82.19 99 ILE A CA 1
ATOM 765 C C . ILE A 1 99 ? -27.353 -4.928 21.976 1.00 82.19 99 ILE A C 1
ATOM 767 O O . ILE A 1 99 ? -28.154 -4.764 22.887 1.00 82.19 99 ILE A O 1
ATOM 771 N N . TRP A 1 100 ? -27.311 -6.057 21.262 1.00 81.06 100 TRP A N 1
ATOM 772 C CA . TRP A 1 100 ? -28.283 -7.141 21.431 1.00 81.06 100 TRP A CA 1
ATOM 773 C C . TRP A 1 100 ? -28.345 -7.669 22.870 1.00 81.06 100 TRP A C 1
ATOM 775 O O . TRP A 1 100 ? -29.425 -7.900 23.409 1.00 81.06 100 TRP A O 1
ATOM 785 N N . ASN A 1 101 ? -27.193 -7.818 23.530 1.00 74.25 101 ASN A N 1
ATOM 786 C CA . ASN A 1 101 ? -27.146 -8.246 24.928 1.00 74.25 101 ASN A CA 1
ATOM 787 C C . ASN A 1 101 ? -27.657 -7.185 25.909 1.00 74.25 101 ASN A C 1
ATOM 789 O O . ASN A 1 101 ? -28.225 -7.557 26.931 1.00 74.25 101 ASN A O 1
ATOM 793 N N . ARG A 1 102 ? -27.492 -5.890 25.612 1.00 66.81 102 ARG A N 1
ATOM 794 C CA . ARG A 1 102 ? -28.065 -4.795 26.415 1.00 66.81 102 ARG A CA 1
ATOM 795 C C . ARG A 1 102 ? -29.562 -4.599 26.165 1.00 66.81 102 ARG A C 1
ATOM 797 O O . ARG A 1 102 ? -30.257 -4.115 27.047 1.00 66.81 102 ARG A O 1
ATOM 804 N N . SER A 1 103 ? -30.052 -4.976 24.986 1.00 61.47 103 SER A N 1
ATOM 805 C CA . SER A 1 103 ? -31.456 -4.853 24.585 1.00 61.47 103 SER A CA 1
ATOM 806 C C . SER A 1 103 ? -32.346 -6.002 25.058 1.00 61.47 103 SER A C 1
ATOM 808 O O . SER A 1 103 ? -33.546 -5.932 24.816 1.00 61.47 103 SER A O 1
ATOM 810 N N . LYS A 1 104 ? -31.816 -7.036 25.733 1.00 56.38 104 LYS A N 1
ATOM 811 C CA . LYS A 1 104 ? -32.648 -8.049 26.404 1.00 56.38 104 LYS A CA 1
ATOM 812 C C . LYS A 1 104 ? -33.346 -7.414 27.620 1.00 56.38 104 LYS A C 1
ATOM 814 O O . LYS A 1 104 ? -32.666 -7.146 28.611 1.00 56.38 104 LYS A O 1
ATOM 819 N N . PRO A 1 105 ? -34.675 -7.201 27.608 1.00 52.53 105 PRO A N 1
ATOM 820 C CA . PRO A 1 105 ? -35.415 -6.785 28.789 1.00 52.53 105 PRO A CA 1
ATOM 821 C C . PRO A 1 105 ? -35.710 -8.057 29.591 1.00 52.53 105 PRO A C 1
ATOM 823 O O . PRO A 1 105 ? -36.614 -8.811 29.242 1.00 52.53 105 PRO A O 1
ATOM 826 N N . GLY A 1 106 ? -34.898 -8.368 30.603 1.00 59.66 106 GLY A N 1
ATOM 827 C CA . GLY A 1 106 ? -35.111 -9.589 31.385 1.00 59.66 106 GLY A CA 1
ATOM 828 C C . GLY A 1 106 ? -33.930 -10.021 32.243 1.00 59.66 106 GLY A C 1
ATOM 829 O O . GLY A 1 106 ? -33.354 -11.075 32.004 1.00 59.66 106 GLY A O 1
ATOM 830 N N . ALA A 1 107 ? -33.583 -9.212 33.237 1.00 46.66 107 ALA A N 1
ATOM 831 C CA . ALA A 1 107 ? -32.947 -9.682 34.464 1.00 46.66 107 ALA A CA 1
ATOM 832 C C . ALA A 1 107 ? -33.418 -8.749 35.586 1.00 46.66 107 ALA A C 1
ATOM 834 O O . ALA A 1 107 ? -32.771 -7.749 35.900 1.00 46.66 107 ALA A O 1
ATOM 835 N N . SER A 1 108 ? -34.639 -9.030 36.047 1.00 39.69 108 SER A N 1
ATOM 836 C CA . SER A 1 108 ? -35.130 -8.638 37.367 1.00 39.69 108 SER A CA 1
ATOM 837 C C . SER A 1 108 ? -34.563 -9.577 38.425 1.00 39.69 108 SER A C 1
ATOM 839 O O . SER A 1 108 ? -34.133 -10.691 38.045 1.00 39.69 108 SER A O 1
#

pLDDT: mean 77.09, std 11.47, range [39.69, 89.44]

Solvent-accessible surface area (backbone atoms only — not comparable to full-atom values): 6552 Å² total; per-residue (Å²): 122,75,63,78,78,78,48,97,79,61,82,73,76,46,72,67,54,54,52,49,52,52,50,51,51,51,52,51,50,54,63,55,50,55,55,49,69,72,24,55,40,81,45,70,43,84,98,41,61,42,99,86,71,42,71,34,70,45,80,40,77,62,68,99,44,70,69,58,53,53,54,50,53,51,49,47,46,43,63,74,43,51,50,55,49,54,52,51,52,52,51,52,52,53,50,52,52,52,50,57,64,68,66,57,89,80,84,131

Organism: Branchiostoma floridae (NCBI:txid7739)

InterPro domains:
  IPR000276 G protein-coupled receptor, rhodopsin-like [PF00001] (1-106)
  IPR017452 GPCR, rhodopsin-like, 7TM [PS50262] (1-108)

Foldseek 3Di:
DVVVPPDPDDPPPDPVNVVVVVVLVVVLVVVVVVLVVVQFDWDFDPPDADPVRHTDTDTDRHDPDPVVVVVSVVVNCCSVPVVVVVVVVVVVVVVVVVVVVVPPPDDD

Secondary structure (DSSP, 8-state):
--HHHH-TTS----HHHHHHHHHHHHHHHHHHHHHHHHHEEEEEEEEEE-TTS-EEEEEEE--S-HHHHHHHHHHHHIIIIIHHHHHHHHHHHHHHHHHHHHS-----

Sequence (108 aa):
RYYAVVHPTSPRFTHTAVLYILGTVWIVAAATSAPQGLVLTSVTYEGVYTADGQLLTACEEVWPGDHYVVGYTFCLFTLCYVFPLLTIVALYVKIGMSIWNRSKPGAS

Mean predicted aligned error: 11.68 Å

Radius of gyration: 23.94 Å; Cα contacts (8 Å, |Δi|>4): 49; chains: 1; bounding box: 47×34×70 Å